Protein AF-A0AA90QKQ9-F1 (afdb_monomer_lite)

Foldseek 3Di:
DPPPDDDDDDCVVCVVCVVVVVDDDPPPVVDDPDPDDDDDDDDPPDDDPVNVVVCVVPPD

pLDDT: mean 85.44, std 8.3, range [52.03, 93.12]

Sequence (60 aa):
MAGAGLACAVESAVTADLAAGRRVRVLDHWCQPFPGYFLYYPSRRRLSPALRALIDYVRV

Secondary structure (DSSP, 8-state):
--S-S-----HHHHHHHHHTTSS----GGGSPPP-------S-SS---HHHHHHHHHH--

Radius of gyration: 18.19 Å; chains: 1; bounding box: 32×22×47 Å

Structure (mmCIF, N/CA/C/O backbone):
data_AF-A0AA90QKQ9-F1
#
_entry.id   AF-A0AA90QKQ9-F1
#
loop_
_atom_site.group_PDB
_atom_site.id
_atom_site.type_symbol
_atom_site.label_atom_id
_atom_site.label_alt_id
_atom_site.label_comp_id
_atom_site.label_asym_id
_atom_site.label_entity_id
_atom_site.label_seq_id
_atom_site.pdbx_PDB_ins_code
_atom_site.Cartn_x
_atom_site.Cartn_y
_atom_site.Cartn_z
_atom_site.occupancy
_atom_site.B_iso_or_equiv
_atom_site.auth_seq_id
_atom_site.auth_comp_id
_atom_site.auth_asym_id
_atom_site.auth_atom_id
_atom_site.pdbx_PDB_model_num
ATOM 1 N N . MET A 1 1 ? 1.632 -2.889 20.104 1.00 52.03 1 MET A N 1
ATOM 2 C CA . MET A 1 1 ? 1.519 -1.429 20.339 1.00 52.03 1 MET A CA 1
ATOM 3 C C . MET A 1 1 ? 0.184 -1.139 21.016 1.00 52.03 1 MET A C 1
ATOM 5 O O . MET A 1 1 ? -0.860 -1.360 20.405 1.00 52.03 1 MET A O 1
ATOM 9 N N . ALA A 1 2 ? 0.222 -0.731 22.284 1.00 63.84 2 ALA A N 1
ATOM 10 C CA . ALA A 1 2 ? -0.919 -0.645 23.200 1.00 63.84 2 ALA A CA 1
ATOM 11 C C . ALA A 1 2 ? -1.790 0.621 23.013 1.00 63.84 2 ALA A C 1
ATOM 13 O O . ALA A 1 2 ? -1.994 1.370 23.956 1.00 63.84 2 ALA A O 1
ATOM 14 N N . GLY A 1 3 ? -2.276 0.890 21.795 1.00 68.31 3 GLY A N 1
ATOM 15 C CA . GLY A 1 3 ? -3.353 1.871 21.561 1.00 68.31 3 GLY A CA 1
ATOM 16 C C . GLY A 1 3 ? -3.078 3.333 21.956 1.00 68.31 3 GLY A C 1
ATOM 17 O O . GLY A 1 3 ? -4.019 4.105 22.069 1.00 68.31 3 GLY A O 1
ATOM 18 N N . ALA A 1 4 ? -1.819 3.729 22.155 1.00 79.31 4 ALA A N 1
ATOM 19 C CA . ALA A 1 4 ? -1.463 5.018 22.755 1.00 79.31 4 ALA A CA 1
ATOM 20 C C . ALA A 1 4 ? -1.474 6.226 21.789 1.00 79.31 4 ALA A C 1
ATOM 22 O O . ALA A 1 4 ? -0.936 7.276 22.131 1.00 79.31 4 ALA A O 1
ATOM 23 N N . GLY A 1 5 ? -2.040 6.108 20.582 1.00 85.81 5 GLY A N 1
ATOM 24 C CA . GLY A 1 5 ? -2.067 7.233 19.646 1.00 85.81 5 GLY A CA 1
ATOM 25 C C . GLY A 1 5 ? -2.654 6.941 18.269 1.00 85.81 5 GLY A C 1
ATOM 26 O O . GLY A 1 5 ? -3.067 5.821 17.961 1.00 85.81 5 GLY A O 1
ATOM 27 N N . LEU A 1 6 ? -2.668 7.993 17.447 1.00 88.88 6 LEU A N 1
ATOM 28 C CA . LEU A 1 6 ? -3.059 7.969 16.040 1.00 88.88 6 LEU A CA 1
ATOM 29 C C . LEU A 1 6 ? -1.825 7.771 15.155 1.00 88.88 6 LEU A C 1
ATOM 31 O O . LEU A 1 6 ? -0.746 8.274 15.463 1.00 88.88 6 LEU A O 1
ATOM 35 N N . ALA A 1 7 ? -1.996 7.073 14.036 1.00 89.00 7 ALA A N 1
ATOM 36 C CA . ALA A 1 7 ? -0.963 6.917 13.022 1.00 89.00 7 ALA A CA 1
ATOM 37 C C . ALA A 1 7 ? -1.555 7.191 11.637 1.00 89.00 7 ALA A C 1
ATOM 39 O O . ALA A 1 7 ? -2.644 6.713 11.323 1.00 89.00 7 ALA A O 1
ATOM 40 N N . CYS A 1 8 ? -0.814 7.926 10.809 1.00 88.25 8 CYS A N 1
ATOM 41 C CA . CYS A 1 8 ? -1.060 7.986 9.374 1.00 88.25 8 CYS A CA 1
ATOM 42 C C . CYS A 1 8 ? -0.243 6.863 8.728 1.00 88.25 8 CYS A C 1
ATOM 44 O O 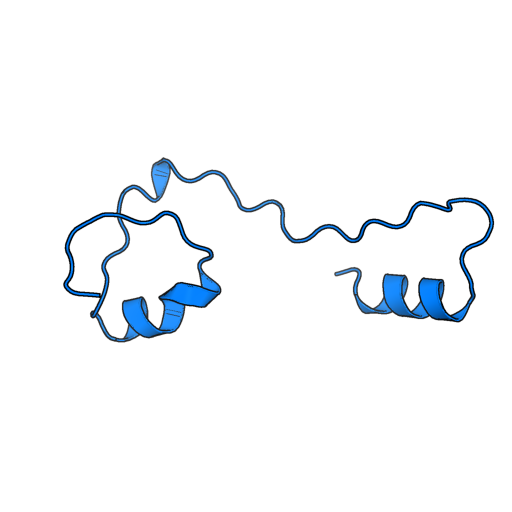. CYS A 1 8 ? 0.987 6.878 8.791 1.00 88.25 8 CYS A O 1
ATOM 46 N N . ALA A 1 9 ? -0.920 5.854 8.190 1.00 88.06 9 ALA A N 1
ATOM 47 C CA . ALA A 1 9 ? -0.294 4.654 7.652 1.00 88.06 9 ALA A CA 1
ATOM 48 C C . ALA A 1 9 ? -0.856 4.329 6.269 1.00 88.06 9 ALA A C 1
ATOM 50 O O . ALA A 1 9 ? -1.989 4.681 5.946 1.00 88.06 9 ALA A O 1
ATOM 51 N N . VAL A 1 10 ? -0.062 3.618 5.468 1.00 88.88 10 VAL A N 1
ATOM 52 C CA . VAL A 1 10 ? -0.531 3.065 4.194 1.00 88.88 10 VAL A CA 1
ATOM 53 C C . VAL A 1 10 ? -1.617 2.032 4.484 1.00 88.88 1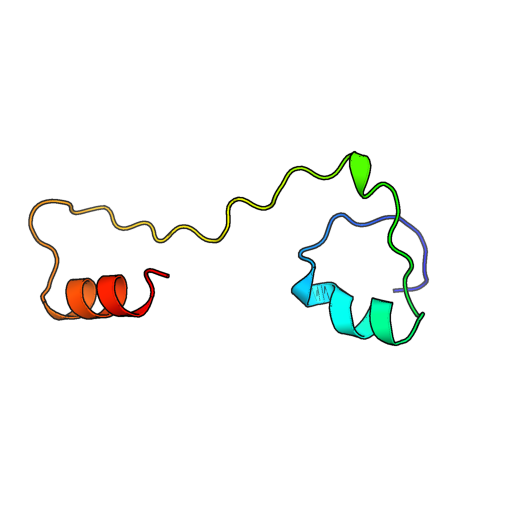0 VAL A C 1
ATOM 55 O O . VAL A 1 10 ? -1.443 1.184 5.361 1.00 88.88 10 VAL A O 1
ATOM 58 N N . GLU A 1 11 ? -2.723 2.086 3.740 1.00 87.25 11 GLU A N 1
ATOM 59 C CA . GLU A 1 11 ? -3.904 1.251 3.985 1.00 87.25 11 GLU A CA 1
ATOM 60 C C . GLU A 1 11 ? -3.560 -0.241 4.061 1.00 87.25 11 GLU A C 1
ATOM 62 O O . GLU A 1 11 ? -3.993 -0.911 4.995 1.00 87.25 11 GLU A O 1
ATOM 67 N N . SER A 1 12 ? -2.692 -0.731 3.169 1.00 87.88 12 SER A N 1
ATOM 68 C CA . SER A 1 12 ? -2.247 -2.131 3.131 1.00 87.88 12 SER A CA 1
ATOM 69 C C . SER A 1 12 ? -1.597 -2.619 4.429 1.00 87.88 12 SER A C 1
ATOM 71 O O . SER A 1 12 ? -1.693 -3.801 4.754 1.00 87.88 12 SER A O 1
ATOM 73 N N . ALA A 1 13 ? -0.973 -1.728 5.204 1.00 88.94 13 ALA A N 1
ATOM 74 C CA . ALA A 1 13 ? -0.363 -2.078 6.484 1.00 88.94 13 ALA A CA 1
ATOM 75 C C . ALA A 1 13 ? -1.396 -2.252 7.610 1.00 88.94 13 ALA A C 1
ATOM 77 O O . ALA A 1 13 ? -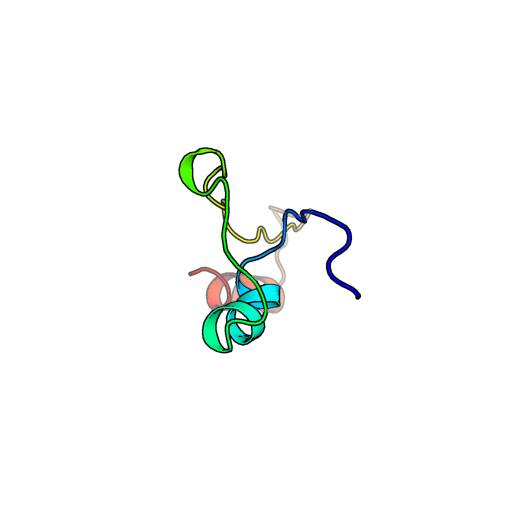1.099 -2.893 8.616 1.00 88.94 13 ALA A O 1
ATOM 78 N N . VAL A 1 14 ? -2.598 -1.685 7.459 1.00 90.94 14 VAL A N 1
ATOM 79 C CA . VAL A 1 14 ? -3.640 -1.665 8.500 1.00 90.94 14 VAL A CA 1
ATOM 80 C C . VAL A 1 14 ? -4.919 -2.398 8.096 1.00 90.94 14 VAL A C 1
ATOM 82 O O . VAL A 1 14 ? -5.770 -2.619 8.954 1.00 90.94 14 VAL A O 1
ATOM 85 N N . THR A 1 15 ? -5.063 -2.836 6.838 1.00 92.19 15 THR A N 1
ATOM 86 C CA . THR A 1 15 ? -6.265 -3.524 6.329 1.00 92.19 15 THR A CA 1
ATOM 87 C C . THR A 1 15 ? -6.673 -4.710 7.204 1.00 92.19 15 THR A C 1
ATOM 89 O O . THR A 1 15 ? -7.834 -4.814 7.592 1.00 92.19 15 THR A O 1
ATOM 92 N N . ALA A 1 16 ? -5.725 -5.579 7.571 1.00 92.44 16 ALA A N 1
ATOM 93 C CA . ALA A 1 16 ? -6.010 -6.760 8.389 1.00 92.44 16 ALA A CA 1
ATOM 94 C C . ALA A 1 16 ? -6.446 -6.401 9.821 1.00 92.44 16 ALA A C 1
ATOM 96 O O . ALA A 1 16 ? -7.287 -7.079 10.411 1.00 92.44 16 ALA A O 1
ATOM 97 N N . ASP A 1 17 ? -5.890 -5.329 10.382 1.00 89.50 17 ASP A N 1
ATOM 98 C CA . ASP A 1 17 ? -6.243 -4.843 11.715 1.00 89.50 17 ASP A CA 1
ATOM 99 C C . ASP A 1 17 ? -7.609 -4.149 11.736 1.00 89.50 17 ASP A C 1
ATOM 101 O O . ASP A 1 17 ? -8.361 -4.323 12.696 1.00 89.50 17 ASP A O 1
ATOM 105 N N . LEU A 1 18 ? -7.938 -3.392 10.683 1.00 91.25 18 LEU A N 1
ATOM 106 C CA . LEU A 1 18 ? -9.252 -2.776 10.495 1.00 91.25 18 LEU A CA 1
ATOM 107 C C . LEU A 1 18 ? -10.332 -3.848 10.308 1.00 91.25 18 LEU A C 1
ATOM 109 O O . LEU A 1 18 ? -11.355 -3.804 10.985 1.00 91.25 18 LEU A O 1
ATOM 113 N N . ALA A 1 19 ? -10.077 -4.846 9.456 1.00 93.00 19 ALA A N 1
ATOM 114 C CA . ALA A 1 19 ? -10.998 -5.961 9.228 1.00 93.00 19 ALA A CA 1
ATOM 115 C C . ALA A 1 19 ? -11.250 -6.779 10.506 1.00 93.00 19 ALA A C 1
ATOM 117 O O . ALA A 1 19 ? -12.362 -7.240 10.743 1.00 93.00 19 ALA A O 1
ATOM 118 N N . ALA A 1 20 ? -10.231 -6.921 11.356 1.00 93.12 20 ALA A N 1
ATOM 119 C CA . ALA A 1 20 ? -10.344 -7.601 12.641 1.00 93.12 20 ALA A CA 1
ATOM 120 C C . ALA A 1 20 ? -10.869 -6.709 13.786 1.00 93.12 20 ALA A C 1
ATOM 122 O O . ALA A 1 20 ? -10.883 -7.155 14.933 1.00 93.12 20 ALA A O 1
ATOM 123 N N . GLY A 1 21 ? -11.231 -5.446 13.524 1.00 89.69 21 GLY A N 1
ATOM 124 C CA . GLY A 1 21 ? -11.731 -4.509 14.540 1.00 89.69 21 GLY A CA 1
ATOM 125 C C . GLY A 1 21 ? -10.700 -4.089 15.598 1.00 89.69 21 GLY A C 1
ATOM 126 O O . GLY A 1 21 ? -11.060 -3.496 16.611 1.00 89.69 21 GLY A O 1
ATOM 127 N N . ARG A 1 22 ? -9.406 -4.370 15.388 1.00 89.06 22 ARG A N 1
ATOM 128 C CA . ARG A 1 22 ? -8.314 -3.990 16.311 1.00 89.06 22 ARG A CA 1
ATOM 129 C C . ARG A 1 22 ? -7.923 -2.514 16.196 1.00 89.06 22 ARG A C 1
ATOM 131 O O . ARG A 1 22 ? -7.197 -1.984 17.045 1.00 89.06 22 ARG A O 1
ATOM 138 N N . ARG A 1 23 ? -8.351 -1.865 15.113 1.00 87.12 23 ARG A N 1
ATOM 139 C CA . ARG A 1 23 ? -8.117 -0.457 14.783 1.00 87.12 23 ARG A CA 1
ATOM 140 C C . ARG A 1 23 ? -9.395 0.134 14.207 1.00 87.12 23 ARG A C 1
ATOM 142 O O . ARG A 1 23 ? -10.201 -0.579 13.619 1.00 87.12 23 ARG A O 1
ATOM 149 N N . VAL A 1 24 ? -9.539 1.446 14.339 1.00 89.00 24 VAL A N 1
ATOM 150 C CA . VAL A 1 24 ? -10.633 2.211 13.740 1.00 89.00 24 VAL A CA 1
ATOM 151 C C . VAL A 1 24 ? -10.020 3.297 12.868 1.00 89.00 24 VAL A C 1
ATOM 153 O O . VAL A 1 24 ? -9.037 3.929 13.257 1.00 89.00 24 VAL A O 1
ATOM 156 N N . ARG A 1 25 ? -10.585 3.492 11.675 1.00 89.38 25 ARG A N 1
ATOM 157 C CA . ARG A 1 25 ? -10.207 4.584 10.779 1.00 89.38 25 ARG A CA 1
ATOM 158 C C . ARG A 1 25 ? -10.861 5.871 11.267 1.00 89.38 25 ARG A C 1
ATOM 160 O O . ARG A 1 25 ? -12.062 5.897 11.511 1.00 89.38 25 ARG A O 1
ATOM 167 N N . VAL A 1 26 ? -10.071 6.928 11.397 1.00 91.44 26 VAL A N 1
ATOM 168 C CA . VAL A 1 26 ? -10.535 8.263 11.789 1.00 91.44 26 VAL A CA 1
ATOM 169 C C . VAL A 1 26 ? -9.973 9.294 10.818 1.00 91.44 26 VAL A C 1
ATOM 171 O O . VAL A 1 26 ? -8.955 9.036 10.184 1.00 91.44 26 VAL A O 1
ATOM 174 N N . LEU A 1 27 ? -10.623 10.458 10.718 1.00 90.69 27 LEU A N 1
ATOM 175 C CA . LEU A 1 27 ? -10.179 11.583 9.880 1.00 90.69 27 LEU A CA 1
ATOM 176 C C . LEU A 1 27 ? -10.027 11.256 8.380 1.00 90.69 27 LEU A C 1
ATOM 178 O O . LEU A 1 27 ? -9.280 11.935 7.687 1.00 90.69 27 LEU A O 1
ATOM 182 N N . ASP A 1 28 ? -10.769 10.273 7.863 1.00 88.06 28 ASP A N 1
ATOM 183 C CA . ASP A 1 28 ? -10.700 9.837 6.456 1.00 88.06 28 ASP A CA 1
ATOM 184 C C . ASP A 1 28 ? -10.890 11.001 5.462 1.00 88.06 28 ASP A C 1
ATOM 186 O O . ASP A 1 28 ? -10.143 11.137 4.501 1.00 88.06 28 ASP A O 1
ATOM 190 N N . HIS A 1 29 ? -11.798 11.935 5.770 1.00 88.81 29 HIS A N 1
ATOM 191 C CA . HIS A 1 29 ? -12.046 13.139 4.963 1.00 88.81 29 HIS A CA 1
ATOM 192 C C . HIS A 1 29 ? -10.867 14.123 4.880 1.00 88.81 29 HIS A C 1
ATOM 194 O O . HIS A 1 29 ? -10.879 15.016 4.036 1.00 88.81 29 HIS A O 1
ATOM 200 N N . TRP A 1 30 ? -9.872 13.991 5.758 1.00 88.81 30 TRP A N 1
ATOM 201 C CA . TRP A 1 30 ? -8.689 14.853 5.810 1.00 88.81 30 TRP A CA 1
ATOM 202 C C . TRP A 1 30 ? -7.458 14.191 5.180 1.00 88.81 30 TRP A C 1
ATOM 204 O O . TRP A 1 30 ? -6.417 14.836 5.044 1.00 88.81 30 TRP A O 1
ATOM 214 N N . CYS A 1 31 ? -7.551 12.917 4.790 1.00 87.19 31 CYS A N 1
ATOM 215 C CA . CYS A 1 31 ? -6.470 12.221 4.111 1.00 87.19 31 CYS A CA 1
ATOM 216 C C . CYS A 1 31 ? -6.426 12.620 2.635 1.00 87.19 31 CYS A C 1
ATOM 218 O O . CYS A 1 31 ? -7.414 12.522 1.909 1.00 87.19 31 CYS A O 1
ATOM 220 N N . GLN A 1 32 ? -5.251 13.048 2.170 1.00 86.56 32 GLN A N 1
ATOM 221 C CA . GLN A 1 32 ? -5.046 13.258 0.743 1.00 86.56 32 GLN A CA 1
ATOM 222 C C . GLN A 1 32 ? -5.074 11.912 0.002 1.00 86.56 32 GLN A C 1
ATOM 224 O O . GLN A 1 32 ? -4.596 10.912 0.549 1.00 86.56 32 GLN A O 1
ATOM 229 N N . PRO A 1 33 ? -5.572 11.874 -1.247 1.00 85.62 33 PRO A N 1
ATOM 230 C CA . PRO A 1 33 ? -5.473 10.685 -2.080 1.00 85.62 33 PRO A CA 1
ATOM 231 C C . PRO A 1 33 ? -4.017 10.236 -2.193 1.00 85.62 33 PRO A C 1
ATOM 233 O O . PRO A 1 33 ? -3.130 11.048 -2.461 1.00 85.62 33 PRO A O 1
ATOM 236 N N . PHE A 1 34 ? -3.766 8.941 -2.006 1.00 86.25 34 PHE A N 1
ATOM 237 C CA . PHE A 1 34 ? -2.438 8.383 -2.220 1.00 86.25 34 PHE A CA 1
ATOM 238 C C . PHE A 1 34 ? -2.144 8.382 -3.731 1.00 86.25 34 PHE A C 1
ATOM 240 O O . PHE A 1 34 ? -2.833 7.676 -4.467 1.00 86.25 34 PHE A O 1
ATOM 247 N N . PRO A 1 35 ? -1.138 9.135 -4.221 1.00 85.06 35 PRO A N 1
ATOM 248 C CA . PRO A 1 35 ? -0.872 9.270 -5.657 1.00 85.06 35 PRO A CA 1
ATOM 249 C C . PRO A 1 35 ? -0.287 7.998 -6.294 1.00 85.06 35 PRO A C 1
ATOM 251 O O . PRO A 1 35 ? 0.008 7.987 -7.486 1.00 85.06 35 PRO A O 1
ATOM 254 N N . GLY A 1 36 ? -0.108 6.935 -5.507 1.00 87.44 36 GLY A N 1
ATOM 255 C CA . GLY A 1 36 ? 0.511 5.693 -5.934 1.00 87.44 36 GLY A CA 1
ATOM 256 C C . GLY A 1 36 ? 2.0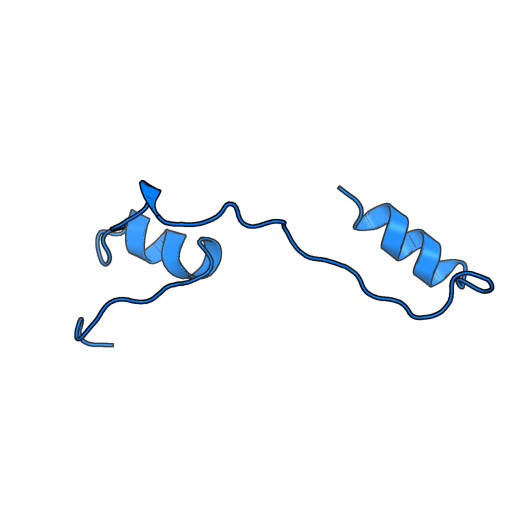26 5.695 -5.761 1.00 87.44 36 GLY A C 1
ATOM 257 O O . GLY A 1 36 ? 2.638 6.622 -5.224 1.00 87.44 36 GLY A O 1
ATOM 258 N N . TYR A 1 37 ? 2.634 4.602 -6.207 1.00 88.19 37 TYR A N 1
ATOM 259 C CA . TYR A 1 37 ? 4.080 4.434 -6.206 1.00 88.19 37 TYR A CA 1
ATOM 260 C C . TYR A 1 37 ? 4.686 4.999 -7.491 1.00 88.19 37 TYR A C 1
ATOM 262 O O . TYR A 1 37 ? 4.141 4.825 -8.578 1.00 88.19 37 TYR A O 1
ATOM 270 N N . PHE A 1 38 ? 5.855 5.630 -7.375 1.00 88.50 38 PHE A N 1
ATOM 271 C CA . PHE A 1 38 ? 6.600 6.163 -8.514 1.00 88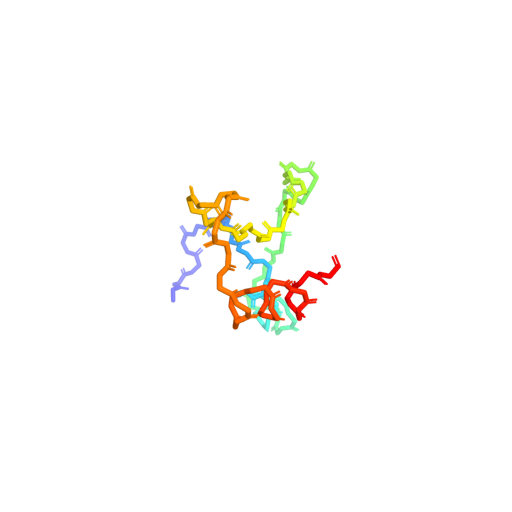.50 38 PHE A CA 1
ATOM 272 C C . PHE A 1 38 ? 7.881 5.362 -8.730 1.00 88.50 38 PHE A C 1
ATOM 274 O O . PHE A 1 38 ? 8.657 5.150 -7.799 1.00 88.50 38 PHE A O 1
ATOM 281 N N . LEU A 1 39 ? 8.133 4.958 -9.976 1.00 88.19 39 LEU A N 1
ATOM 282 C CA . LEU A 1 39 ? 9.393 4.338 -10.373 1.00 88.19 39 LEU A CA 1
ATOM 283 C C . LEU A 1 39 ? 10.361 5.413 -10.880 1.00 88.19 39 LEU A C 1
ATOM 285 O O . LEU A 1 39 ? 10.167 5.981 -11.955 1.00 88.19 39 LEU A O 1
ATOM 289 N N . TYR A 1 40 ? 11.417 5.685 -10.113 1.00 87.06 40 TYR A N 1
ATOM 290 C CA . TYR A 1 40 ? 12.460 6.633 -10.499 1.00 87.06 40 TYR A CA 1
ATOM 291 C C . TYR A 1 40 ? 13.622 5.935 -11.217 1.00 87.06 40 TYR A C 1
ATOM 293 O O . TYR A 1 40 ? 14.200 4.981 -10.700 1.00 87.06 40 TYR A O 1
ATOM 301 N N . TYR A 1 41 ? 14.003 6.450 -12.389 1.00 85.19 41 TYR A N 1
ATOM 302 C CA . TYR A 1 41 ? 15.202 6.033 -13.118 1.00 85.19 41 TYR A CA 1
ATOM 303 C C . TYR A 1 41 ? 15.864 7.246 -13.812 1.00 85.19 41 TYR A C 1
ATOM 305 O O . TYR A 1 41 ? 15.193 7.997 -14.521 1.00 85.19 41 TYR A O 1
ATOM 313 N N . PRO A 1 42 ? 17.182 7.466 -13.646 1.00 75.44 42 PRO A N 1
ATOM 314 C CA . PRO A 1 42 ? 17.838 8.720 -14.043 1.00 75.44 42 PRO A CA 1
ATOM 315 C C . PRO A 1 42 ? 18.165 8.855 -15.545 1.00 75.44 42 PRO A C 1
ATOM 317 O O . PRO A 1 42 ? 18.635 9.907 -15.972 1.00 75.44 42 PRO A O 1
ATOM 320 N N . SER A 1 43 ? 17.936 7.832 -16.380 1.00 71.25 43 SER A N 1
ATOM 321 C CA . SER A 1 43 ? 18.335 7.844 -17.800 1.00 71.25 43 SER A CA 1
ATOM 322 C C . SER A 1 43 ? 17.151 7.776 -18.762 1.00 71.25 43 SER A C 1
ATOM 324 O O . SER A 1 43 ? 16.540 6.728 -18.940 1.00 71.25 43 SER A O 1
ATOM 326 N N . ARG A 1 44 ? 16.883 8.888 -19.460 1.00 66.19 44 ARG A N 1
ATOM 327 C CA . ARG A 1 44 ? 15.860 8.976 -20.524 1.00 66.19 44 ARG A CA 1
ATOM 328 C C . ARG A 1 44 ? 16.354 8.494 -21.899 1.0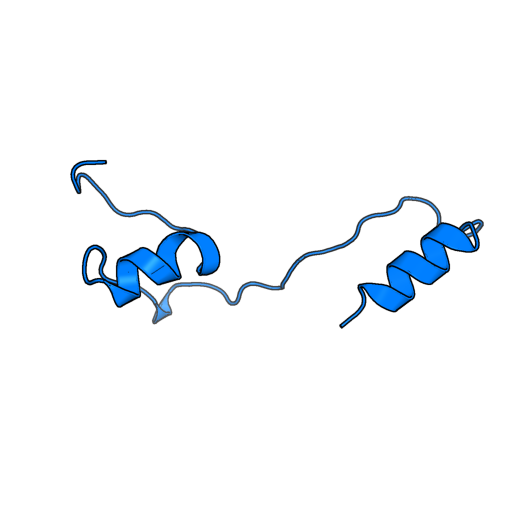0 66.19 44 ARG A C 1
ATOM 330 O O . ARG A 1 44 ? 15.541 8.189 -22.760 1.00 66.19 44 ARG A O 1
ATOM 337 N N . ARG A 1 45 ? 17.678 8.449 -22.123 1.00 68.94 45 ARG A N 1
ATOM 338 C CA . ARG A 1 45 ? 18.295 8.189 -23.447 1.00 68.94 45 ARG A CA 1
ATOM 339 C C . ARG A 1 45 ? 18.793 6.757 -23.672 1.00 68.94 45 ARG A C 1
ATOM 341 O O . ARG A 1 45 ? 18.887 6.339 -24.818 1.00 68.94 45 ARG A O 1
ATOM 348 N N . ARG A 1 46 ? 19.145 6.019 -22.616 1.00 74.00 46 ARG A N 1
ATOM 349 C CA . ARG A 1 46 ? 19.666 4.641 -22.694 1.00 74.00 46 ARG A CA 1
ATOM 350 C C . ARG A 1 46 ? 18.995 3.770 -21.633 1.00 74.00 46 ARG A C 1
ATOM 352 O O . ARG A 1 46 ? 19.624 3.363 -20.664 1.00 74.00 46 ARG A O 1
ATOM 359 N N . LEU A 1 47 ? 17.697 3.527 -21.796 1.00 84.75 47 LEU A N 1
ATOM 360 C CA . LEU A 1 47 ? 17.021 2.459 -21.062 1.00 84.75 47 LEU A CA 1
ATOM 361 C C . LEU A 1 47 ? 17.487 1.121 -21.640 1.00 84.75 47 LEU A C 1
ATOM 363 O O . LEU A 1 47 ? 17.390 0.910 -22.849 1.00 84.75 47 LEU A O 1
ATOM 367 N N . SER A 1 48 ? 18.011 0.230 -20.797 1.00 87.31 48 SER A N 1
ATOM 368 C CA . SER A 1 48 ? 18.310 -1.133 -21.238 1.00 87.31 48 SER A CA 1
ATOM 369 C C . SER A 1 48 ? 17.006 -1.845 -21.633 1.00 87.31 48 SER A C 1
ATOM 371 O O . SER A 1 48 ? 15.955 -1.545 -21.056 1.00 87.31 48 SER A O 1
ATOM 373 N N . PRO A 1 49 ? 17.039 -2.802 -22.578 1.00 89.06 49 PRO A N 1
ATOM 374 C CA . PRO A 1 49 ? 15.847 -3.567 -22.950 1.00 89.06 49 PRO A CA 1
ATOM 375 C C . PRO A 1 49 ? 15.168 -4.236 -21.747 1.00 89.06 49 PRO A C 1
ATOM 377 O O . PRO A 1 49 ? 13.947 -4.216 -21.642 1.00 89.06 49 PRO A O 1
ATOM 380 N N . ALA A 1 50 ? 15.960 -4.745 -20.796 1.00 90.00 50 ALA A N 1
ATOM 381 C CA . ALA A 1 50 ? 15.457 -5.351 -19.566 1.00 90.00 50 ALA A CA 1
ATOM 382 C C . ALA A 1 50 ? 14.730 -4.344 -18.657 1.00 90.00 50 ALA A C 1
ATOM 384 O O . ALA A 1 50 ? 13.645 -4.637 -18.163 1.00 90.00 50 ALA A O 1
ATOM 385 N N . LEU A 1 51 ? 15.285 -3.139 -18.464 1.00 89.06 51 LEU A N 1
ATOM 386 C CA . LEU A 1 51 ? 14.631 -2.106 -17.656 1.00 89.06 51 LEU A CA 1
ATOM 387 C C . LEU A 1 51 ? 13.355 -1.596 -18.333 1.00 89.06 51 LEU A C 1
ATOM 389 O O . LEU A 1 51 ? 12.372 -1.333 -17.651 1.00 89.06 51 LEU A O 1
ATOM 393 N N . ARG A 1 52 ? 13.344 -1.496 -19.666 1.00 88.56 52 ARG A N 1
ATOM 394 C CA . ARG A 1 52 ? 12.131 -1.152 -20.415 1.00 88.56 52 ARG A CA 1
ATOM 395 C C . ARG A 1 52 ? 11.038 -2.205 -20.228 1.00 88.56 52 ARG A C 1
ATOM 397 O O . ARG A 1 52 ? 9.927 -1.834 -19.881 1.00 88.56 52 ARG A O 1
ATOM 404 N N . ALA A 1 53 ? 11.375 -3.487 -20.370 1.00 91.44 53 ALA A N 1
ATOM 405 C CA . ALA A 1 53 ? 10.433 -4.580 -20.133 1.00 91.44 53 ALA A CA 1
ATOM 406 C C . ALA A 1 53 ? 9.879 -4.564 -18.698 1.00 91.44 53 ALA A C 1
ATOM 408 O O . ALA A 1 53 ? 8.683 -4.755 -18.502 1.00 91.44 53 ALA A O 1
ATOM 409 N N . LEU A 1 54 ? 10.722 -4.273 -17.699 1.00 91.12 54 LEU A N 1
ATOM 410 C CA . LEU A 1 54 ? 10.275 -4.109 -16.315 1.00 91.12 54 LEU A CA 1
ATOM 411 C C . LEU A 1 54 ? 9.324 -2.917 -16.158 1.00 91.12 54 LEU A C 1
ATOM 413 O O . LEU A 1 54 ? 8.284 -3.067 -15.531 1.00 91.12 54 LEU A O 1
ATOM 417 N N . ILE A 1 55 ? 9.670 -1.750 -16.715 1.00 90.19 55 ILE A N 1
ATOM 418 C CA . ILE A 1 55 ? 8.814 -0.553 -16.678 1.00 90.19 55 ILE A CA 1
ATOM 419 C C . ILE A 1 55 ? 7.453 -0.861 -17.303 1.00 90.19 55 ILE A C 1
ATOM 421 O O . ILE A 1 55 ? 6.437 -0.535 -16.700 1.00 90.19 55 ILE A O 1
ATOM 425 N N . ASP A 1 56 ? 7.433 -1.491 -18.478 1.00 89.88 56 ASP A N 1
ATOM 426 C CA . ASP A 1 56 ? 6.198 -1.845 -19.181 1.00 89.88 56 ASP A CA 1
ATOM 427 C C . ASP A 1 56 ? 5.372 -2.877 -18.390 1.00 89.88 56 ASP A C 1
ATOM 429 O O . ASP A 1 56 ? 4.150 -2.810 -18.402 1.00 89.88 56 ASP A O 1
ATOM 433 N N . TYR A 1 57 ? 6.023 -3.782 -17.648 1.00 92.12 57 TYR A N 1
ATOM 434 C CA . TYR A 1 57 ? 5.353 -4.754 -16.778 1.00 92.12 57 TYR A CA 1
ATOM 435 C C . TYR A 1 57 ? 4.724 -4.124 -15.524 1.00 92.12 57 TYR A C 1
ATOM 437 O O . TYR A 1 57 ? 3.648 -4.539 -15.104 1.00 92.12 57 TYR A O 1
ATOM 445 N N . VAL A 1 58 ? 5.393 -3.150 -14.897 1.00 90.81 58 VAL A N 1
ATOM 446 C CA . VAL A 1 58 ? 4.923 -2.534 -13.636 1.00 90.81 58 VAL A CA 1
ATOM 447 C C . VAL A 1 58 ? 4.069 -1.286 -13.841 1.00 90.81 58 VAL A C 1
ATOM 449 O O . VAL A 1 58 ? 3.507 -0.763 -12.879 1.00 90.81 58 VAL A O 1
ATOM 452 N N . ARG A 1 59 ? 4.007 -0.767 -15.068 1.00 83.38 59 ARG A N 1
ATOM 453 C CA . ARG A 1 59 ? 3.131 0.344 -15.424 1.00 83.38 59 ARG A CA 1
ATOM 454 C C . ARG A 1 59 ? 1.697 -0.188 -15.495 1.00 83.38 59 ARG A C 1
ATOM 456 O O . ARG A 1 59 ? 1.363 -0.933 -16.408 1.00 83.38 59 ARG A O 1
ATOM 463 N N . VAL A 1 60 ? 0.896 0.188 -14.500 1.00 67.00 60 VAL A N 1
ATOM 464 C CA . VAL A 1 60 ? -0.553 -0.059 -14.418 1.00 67.00 60 VAL A CA 1
ATOM 465 C C . VAL A 1 60 ? -1.308 1.086 -15.076 1.00 67.00 60 VAL A C 1
ATOM 467 O O . VAL A 1 60 ? -0.870 2.246 -14.889 1.00 67.00 60 VAL A O 1
#